Protein AF-A0A353PUQ2-F1 (afdb_monomer)

Solvent-accessible surface area (backbone atoms only — not comparable to full-atom values): 6930 Å² total; per-residue (Å²): 134,80,65,83,49,81,43,102,79,77,54,65,67,78,84,69,54,71,66,49,16,50,54,34,30,53,52,36,34,75,76,70,70,42,54,43,14,70,77,26,10,36,53,48,30,51,46,58,59,51,55,75,75,52,60,94,88,62,86,85,87,77,77,72,84,45,65,21,75,84,41,43,84,65,47,37,57,72,80,37,44,67,64,40,52,50,50,51,53,49,51,50,55,32,62,76,68,68,53,56,84,87,76,59,80,77,80,78,74,83,87,127

Structure (mmCIF, N/CA/C/O backbone):
data_AF-A0A353PUQ2-F1
#
_entry.id   AF-A0A353PUQ2-F1
#
loop_
_atom_site.group_PDB
_atom_site.id
_atom_site.type_symbol
_atom_site.label_atom_id
_atom_site.label_alt_id
_atom_site.label_comp_id
_atom_site.label_asym_id
_atom_site.label_entity_id
_atom_site.label_seq_id
_atom_site.pdbx_PDB_ins_code
_atom_site.Cartn_x
_atom_site.Cartn_y
_atom_site.Cartn_z
_atom_site.occupancy
_atom_site.B_iso_or_equiv
_atom_site.auth_seq_id
_atom_site.auth_comp_id
_atom_site.auth_asym_id
_atom_site.auth_atom_id
_atom_site.pdbx_PDB_model_num
ATOM 1 N N . MET A 1 1 ? 1.606 -9.499 19.561 1.00 37.06 1 MET A N 1
ATOM 2 C CA . MET A 1 1 ? 0.753 -8.926 20.629 1.00 37.06 1 MET A CA 1
ATOM 3 C C . MET A 1 1 ? 1.221 -7.500 20.910 1.00 37.06 1 MET A C 1
ATOM 5 O O . MET A 1 1 ? 2.236 -7.327 21.573 1.00 37.06 1 MET A O 1
ATOM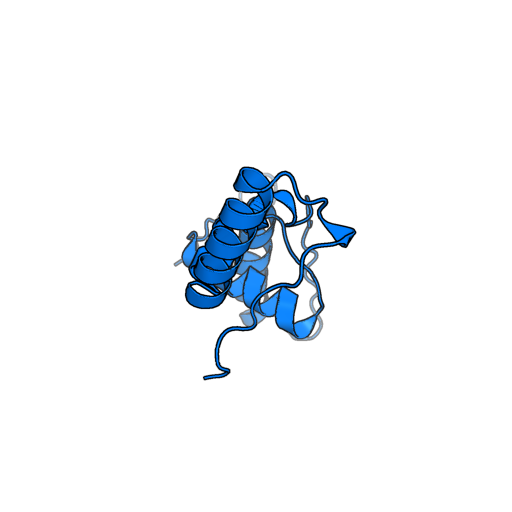 9 N N . ALA A 1 2 ? 0.548 -6.490 20.350 1.00 44.50 2 ALA A N 1
ATOM 10 C CA . ALA A 1 2 ? 0.844 -5.078 20.604 1.00 44.50 2 ALA A CA 1
ATOM 11 C C . ALA A 1 2 ? 0.434 -4.700 22.038 1.00 44.50 2 ALA A C 1
ATOM 13 O O . ALA A 1 2 ? -0.699 -4.952 22.445 1.00 44.50 2 ALA A O 1
ATOM 14 N N . GLN A 1 3 ? 1.351 -4.129 22.822 1.00 45.38 3 GLN A N 1
ATOM 15 C CA . GLN A 1 3 ? 1.107 -3.812 24.230 1.00 45.38 3 GLN A CA 1
ATOM 16 C C . GLN A 1 3 ? 0.756 -2.326 24.380 1.00 45.38 3 GLN A C 1
ATOM 18 O O . GLN A 1 3 ? 1.630 -1.464 24.364 1.00 45.38 3 GLN A O 1
ATOM 23 N N . TRP A 1 4 ? -0.533 -2.028 24.545 1.00 54.12 4 TRP A N 1
ATOM 24 C CA . TRP A 1 4 ? -1.027 -0.678 24.822 1.00 54.12 4 TRP A CA 1
ATOM 25 C C . TRP A 1 4 ? -0.682 -0.271 26.256 1.00 54.12 4 TRP A C 1
ATOM 27 O O . TRP A 1 4 ? -1.399 -0.603 27.199 1.00 54.12 4 TRP A O 1
ATOM 37 N N . ARG A 1 5 ? 0.441 0.428 26.441 1.00 52.50 5 ARG A N 1
ATOM 38 C CA . ARG A 1 5 ? 0.821 0.992 27.743 1.00 52.50 5 ARG A CA 1
ATOM 39 C C . ARG A 1 5 ? 0.356 2.441 27.834 1.00 52.50 5 ARG A C 1
ATOM 41 O O . ARG A 1 5 ? 0.800 3.285 27.063 1.00 52.50 5 ARG A O 1
ATOM 48 N N . LYS A 1 6 ? -0.550 2.713 28.777 1.00 48.22 6 LYS A N 1
ATOM 49 C CA . LYS A 1 6 ? -0.961 4.074 29.136 1.00 48.22 6 LYS A CA 1
ATOM 50 C C . LYS A 1 6 ? 0.157 4.721 29.949 1.00 48.22 6 LYS A C 1
ATOM 52 O O . LYS A 1 6 ? 0.368 4.353 31.100 1.00 48.22 6 LYS A O 1
ATOM 57 N N . ASN A 1 7 ? 0.848 5.682 29.352 1.00 52.94 7 ASN A N 1
ATOM 58 C CA . ASN A 1 7 ? 1.808 6.530 30.055 1.00 52.94 7 ASN A CA 1
ATOM 59 C C . ASN A 1 7 ? 1.064 7.726 30.685 1.00 52.94 7 ASN A C 1
ATOM 61 O O . ASN A 1 7 ? -0.052 8.050 30.268 1.00 52.94 7 ASN A O 1
ATOM 65 N N . GLU A 1 8 ? 1.693 8.436 31.626 1.00 57.25 8 GLU A N 1
ATOM 66 C CA . GLU A 1 8 ? 1.147 9.647 32.283 1.00 57.25 8 GLU A CA 1
ATOM 67 C C . GLU A 1 8 ? 0.696 10.741 31.286 1.00 57.25 8 GLU A C 1
ATOM 69 O O . GLU A 1 8 ? -0.139 11.585 31.597 1.00 57.25 8 GLU A O 1
ATOM 74 N N . THR A 1 9 ? 1.177 10.677 30.040 1.00 59.28 9 THR A N 1
ATOM 75 C CA . THR A 1 9 ? 0.870 11.596 28.934 1.00 59.28 9 THR A CA 1
ATOM 76 C C . THR A 1 9 ? -0.300 11.170 28.031 1.00 59.28 9 THR A C 1
ATOM 78 O O . THR A 1 9 ? -0.505 11.781 26.985 1.00 59.28 9 THR A O 1
ATOM 81 N N . LYS A 1 10 ? -1.079 10.131 28.385 1.00 77.12 10 LYS A N 1
ATOM 82 C CA . LYS A 1 10 ? -2.159 9.540 27.549 1.00 77.12 10 LYS A CA 1
ATOM 83 C C . LYS A 1 10 ? -1.708 9.046 26.159 1.00 77.12 10 LYS A C 1
ATOM 85 O O . LYS A 1 10 ? -2.548 8.736 25.319 1.00 77.12 10 LYS A O 1
ATOM 90 N N . ARG A 1 11 ? -0.400 8.944 25.905 1.00 81.12 11 ARG A N 1
ATOM 91 C CA . ARG A 1 11 ? 0.164 8.414 24.654 1.00 81.12 11 ARG A CA 1
ATOM 92 C C . ARG A 1 11 ? 0.481 6.932 24.811 1.00 81.12 11 ARG A C 1
ATOM 94 O O . ARG A 1 11 ? 1.030 6.529 25.833 1.00 81.12 11 ARG A O 1
ATOM 101 N N . CYS A 1 12 ? 0.147 6.157 23.786 1.00 83.50 12 CYS A N 1
ATOM 102 C CA . CYS A 1 12 ? 0.498 4.746 23.660 1.00 83.50 12 CYS A CA 1
ATOM 103 C C . CYS A 1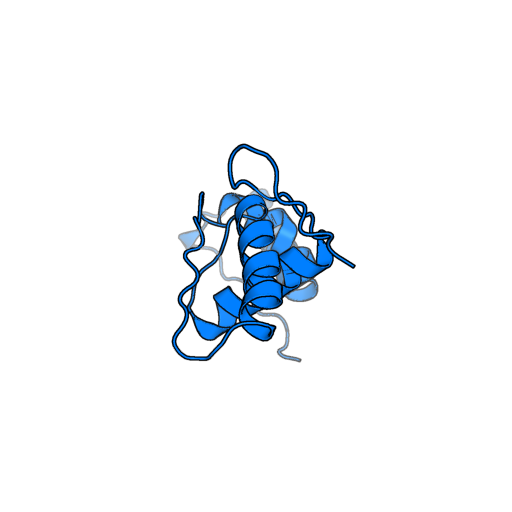 12 ? 1.320 4.576 22.379 1.00 83.50 12 CYS A C 1
ATOM 105 O O . CYS A 1 12 ? 1.037 5.234 21.379 1.00 83.50 12 CYS A O 1
ATOM 107 N N . TYR A 1 13 ? 2.317 3.697 22.412 1.00 89.19 13 TYR A N 1
ATOM 108 C CA . TYR A 1 13 ? 3.142 3.368 21.252 1.00 89.19 13 TYR A CA 1
ATOM 109 C C . TYR A 1 13 ? 2.932 1.907 20.879 1.00 89.19 13 TYR A C 1
ATOM 111 O O . TYR A 1 13 ? 2.731 1.054 21.741 1.00 89.19 13 TYR A O 1
ATOM 119 N N . THR A 1 14 ? 2.997 1.631 19.586 1.00 93.31 14 THR A N 1
ATOM 120 C CA . THR A 1 14 ? 2.966 0.284 19.026 1.00 93.31 14 THR A CA 1
ATOM 121 C C . THR A 1 14 ? 3.929 0.227 17.848 1.00 93.31 14 THR A C 1
ATOM 123 O O . THR A 1 14 ? 4.443 1.255 17.410 1.00 93.31 14 THR A O 1
ATOM 126 N N . TYR A 1 15 ? 4.170 -0.972 17.345 1.00 94.06 15 TYR A N 1
ATOM 127 C CA . TYR A 1 15 ? 4.903 -1.206 16.113 1.00 94.06 15 TYR A CA 1
ATOM 128 C C . TYR A 1 15 ? 4.067 -2.090 15.189 1.00 94.06 15 TYR A C 1
ATOM 130 O O . TYR A 1 15 ? 3.148 -2.776 15.643 1.00 94.06 15 TYR A O 1
ATOM 138 N N . THR A 1 16 ? 4.408 -2.057 13.910 1.00 96.69 16 THR A N 1
ATOM 139 C CA . THR A 1 16 ? 3.924 -2.972 12.877 1.00 96.69 16 THR A CA 1
ATOM 140 C C . THR A 1 16 ? 5.112 -3.376 12.014 1.00 96.69 16 THR A C 1
ATOM 142 O O . THR A 1 16 ? 6.082 -2.623 11.885 1.00 96.69 16 THR A O 1
ATOM 145 N N . PHE A 1 17 ? 5.072 -4.577 11.457 1.00 97.31 17 PHE A N 1
ATOM 146 C CA . PHE A 1 17 ? 6.078 -5.061 10.524 1.00 97.31 17 PHE A CA 1
ATOM 147 C C . PHE A 1 17 ? 5.820 -4.521 9.116 1.00 97.31 17 PHE A C 1
ATOM 149 O O . PHE A 1 17 ? 4.707 -4.130 8.773 1.00 97.31 17 PHE A O 1
ATOM 156 N N . VAL A 1 18 ? 6.857 -4.542 8.276 1.00 95.94 18 VAL A N 1
ATOM 157 C CA . VAL A 1 18 ? 6.771 -4.070 6.884 1.00 95.94 18 VAL A CA 1
ATOM 158 C C . VAL A 1 18 ? 5.685 -4.817 6.102 1.00 95.94 18 VAL A C 1
ATOM 160 O O . VAL A 1 18 ? 4.951 -4.186 5.354 1.00 95.94 18 VAL A O 1
ATOM 163 N N . GLY A 1 19 ? 5.525 -6.128 6.321 1.00 97.19 19 GLY A N 1
ATOM 164 C CA . GLY A 1 19 ? 4.447 -6.909 5.699 1.00 97.19 19 GLY A CA 1
ATOM 165 C C . GLY A 1 19 ? 3.054 -6.370 6.038 1.00 97.19 19 GLY A C 1
ATOM 166 O O . GLY A 1 19 ? 2.261 -6.128 5.141 1.00 97.19 19 GLY A O 1
ATOM 167 N N . GLU A 1 20 ? 2.797 -6.055 7.310 1.00 98.12 20 GLU A N 1
ATOM 168 C CA . GLU A 1 20 ? 1.509 -5.490 7.742 1.00 98.12 20 GLU A CA 1
ATOM 169 C C . GLU A 1 20 ? 1.261 -4.099 7.135 1.00 98.12 20 GLU A C 1
ATOM 171 O O . GLU A 1 20 ? 0.129 -3.755 6.796 1.00 9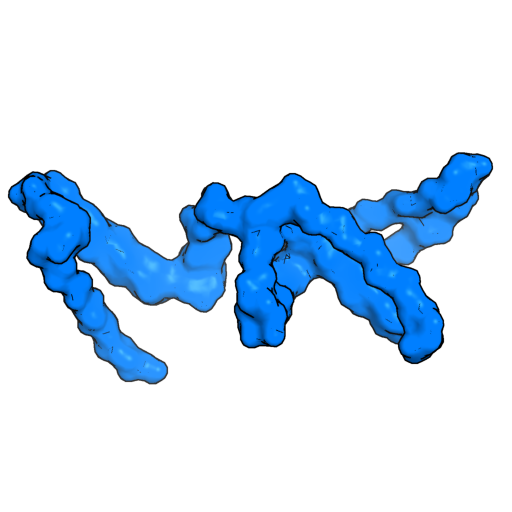8.12 20 GLU A O 1
ATOM 176 N N . ALA A 1 21 ? 2.316 -3.291 6.984 1.00 97.81 21 ALA A N 1
ATOM 177 C CA . ALA A 1 21 ? 2.231 -1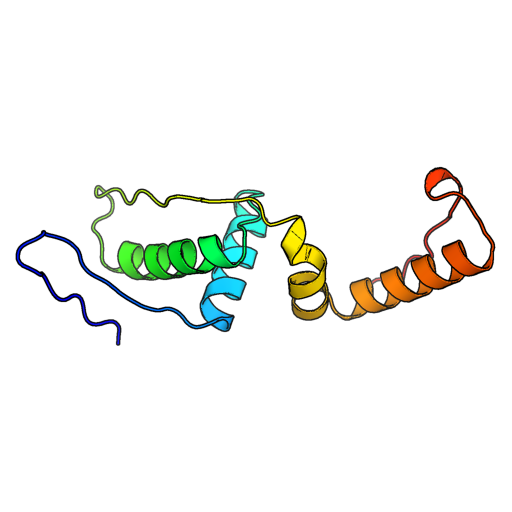.993 6.318 1.00 97.81 21 ALA A CA 1
ATOM 178 C C . ALA A 1 21 ? 1.922 -2.141 4.818 1.00 97.81 21 ALA A C 1
ATOM 180 O O . ALA A 1 21 ? 1.100 -1.396 4.288 1.00 97.81 21 ALA A O 1
ATOM 181 N N . LEU A 1 22 ? 2.534 -3.116 4.142 1.00 97.81 22 LEU A N 1
ATOM 182 C 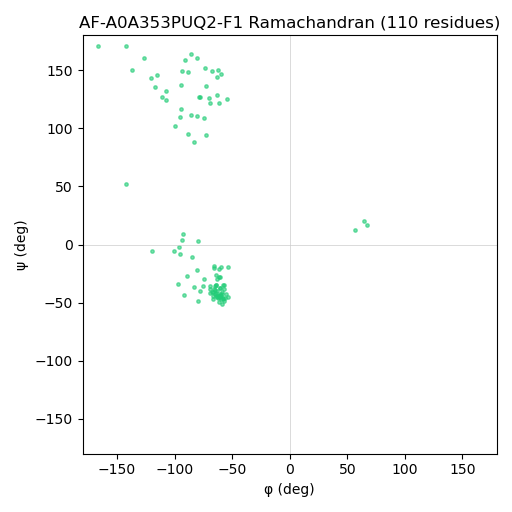CA . LEU A 1 22 ? 2.265 -3.421 2.736 1.00 97.81 22 LEU A CA 1
ATOM 183 C C . LEU A 1 22 ? 0.830 -3.923 2.530 1.00 97.81 22 LEU A C 1
ATOM 185 O O . LEU A 1 22 ? 0.152 -3.441 1.624 1.00 97.81 22 LEU A O 1
ATOM 189 N N . ASP A 1 23 ? 0.338 -4.799 3.405 1.00 97.94 23 ASP A N 1
ATOM 190 C CA . ASP A 1 23 ? -1.047 -5.280 3.362 1.00 97.94 23 ASP A CA 1
ATOM 191 C C . ASP A 1 23 ? -2.043 -4.122 3.524 1.00 97.94 23 ASP A C 1
ATOM 193 O O . ASP A 1 23 ? -3.023 -4.013 2.785 1.00 97.94 23 ASP A O 1
ATOM 197 N N . ALA A 1 24 ? -1.777 -3.210 4.467 1.00 97.88 24 ALA A N 1
ATOM 198 C CA . ALA A 1 24 ? -2.606 -2.025 4.665 1.00 97.88 24 ALA A CA 1
ATOM 199 C C . ALA A 1 24 ? -2.566 -1.090 3.448 1.00 97.88 24 ALA A C 1
ATOM 201 O O . ALA A 1 24 ? -3.613 -0.617 3.007 1.00 97.88 24 ALA A O 1
ATOM 202 N N . LEU A 1 25 ? -1.381 -0.848 2.880 1.00 97.62 25 LEU A N 1
ATOM 203 C CA . LEU A 1 25 ? -1.225 -0.054 1.664 1.00 97.62 25 LEU A CA 1
ATOM 204 C C . LEU A 1 25 ? -2.045 -0.641 0.508 1.00 97.62 25 LEU A C 1
ATOM 206 O O . LEU A 1 25 ? -2.794 0.093 -0.133 1.00 97.62 25 LEU A O 1
ATOM 210 N N . GLN A 1 26 ? -1.947 -1.952 0.270 1.00 97.31 26 GLN A N 1
ATOM 211 C CA . GLN A 1 26 ? -2.712 -2.629 -0.776 1.00 97.31 26 GLN A CA 1
ATOM 212 C C . GLN A 1 26 ? -4.220 -2.495 -0.544 1.00 97.31 26 GLN A C 1
ATOM 214 O O . GLN A 1 26 ? -4.954 -2.160 -1.474 1.00 97.31 26 GLN A O 1
ATOM 219 N N . LEU A 1 27 ? -4.675 -2.699 0.696 1.00 97.94 27 LEU A N 1
ATOM 220 C CA . LEU A 1 27 ? -6.083 -2.585 1.061 1.00 97.94 27 LEU A CA 1
ATOM 221 C C . LEU A 1 27 ? -6.632 -1.181 0.766 1.00 97.94 27 LEU A C 1
ATOM 223 O O . LEU A 1 27 ? -7.646 -1.053 0.082 1.00 97.94 27 LEU A O 1
ATOM 227 N N . PHE A 1 28 ? -5.966 -0.124 1.231 1.00 97.62 28 PHE A N 1
ATOM 228 C CA . PHE A 1 28 ? -6.429 1.247 0.995 1.00 97.62 28 PHE A CA 1
ATOM 229 C C . PHE A 1 28 ? -6.311 1.672 -0.473 1.00 97.62 28 PHE A C 1
ATOM 231 O O . PHE A 1 28 ? -7.198 2.359 -0.978 1.00 97.62 28 PHE A O 1
ATOM 238 N N . ALA A 1 29 ? -5.280 1.226 -1.189 1.00 96.38 29 ALA A N 1
ATOM 239 C CA . ALA A 1 29 ? -5.140 1.516 -2.612 1.00 96.38 29 ALA A CA 1
ATOM 240 C C . ALA A 1 29 ? -6.278 0.896 -3.438 1.00 96.38 29 ALA A C 1
ATOM 242 O O . ALA A 1 29 ? -6.817 1.550 -4.326 1.00 96.38 29 ALA A O 1
ATOM 243 N N . GLN A 1 30 ? -6.666 -0.345 -3.131 1.00 96.88 30 GLN A N 1
ATOM 244 C CA . GLN A 1 30 ? -7.709 -1.062 -3.871 1.00 96.88 30 GLN A CA 1
ATOM 245 C C . GLN A 1 30 ? -9.125 -0.576 -3.551 1.00 96.88 30 GLN A C 1
ATOM 247 O O . GLN A 1 30 ? -9.970 -0.571 -4.441 1.00 96.88 30 GLN A O 1
ATOM 252 N N . ASN A 1 31 ? -9.389 -0.194 -2.300 1.00 97.94 31 ASN A N 1
ATOM 253 C CA . ASN A 1 31 ? -10.743 0.147 -1.856 1.00 97.94 31 ASN A CA 1
ATOM 254 C C . ASN A 1 31 ? -11.024 1.655 -1.884 1.00 97.94 31 ASN A C 1
ATOM 256 O O . ASN A 1 31 ? -12.142 2.054 -2.185 1.00 97.94 31 ASN A O 1
ATOM 260 N N . GLU A 1 32 ? -10.015 2.488 -1.612 1.00 96.88 32 GLU A N 1
ATOM 261 C CA . GLU A 1 32 ? -10.180 3.941 -1.444 1.00 96.88 32 GLU A CA 1
ATOM 262 C C . GLU A 1 32 ? -9.367 4.759 -2.462 1.00 96.88 32 GLU A C 1
ATOM 264 O O . GLU A 1 32 ? -9.447 5.985 -2.485 1.00 96.88 32 GLU A O 1
ATOM 269 N N . GLY A 1 33 ? -8.530 4.113 -3.285 1.00 96.19 33 GLY A N 1
ATOM 270 C CA . GLY A 1 33 ? -7.614 4.811 -4.195 1.00 96.19 33 GLY A CA 1
ATOM 271 C C . GLY A 1 33 ? -6.503 5.586 -3.474 1.00 96.19 33 GLY A C 1
ATOM 272 O O . GLY A 1 33 ? -5.862 6.451 -4.072 1.00 96.19 33 GLY A O 1
ATOM 273 N N . LEU A 1 34 ? -6.265 5.296 -2.189 1.00 96.19 34 LEU A N 1
ATOM 274 C CA . LEU A 1 34 ? -5.268 5.981 -1.370 1.00 96.19 34 LEU A CA 1
ATOM 275 C C . LEU A 1 34 ? -3.946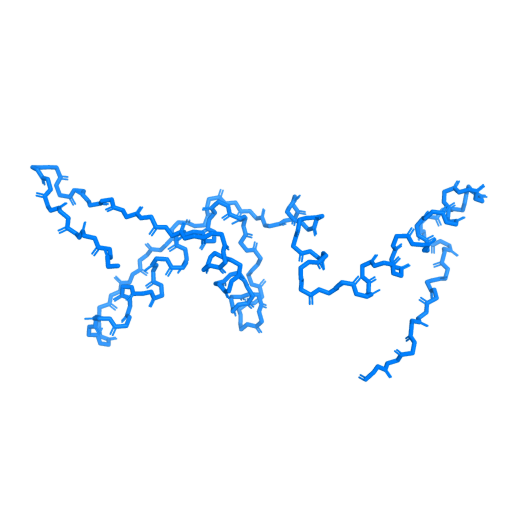 5.212 -1.358 1.00 96.19 34 LEU A C 1
ATOM 277 O O . LEU A 1 34 ? -3.817 4.166 -0.722 1.00 96.19 34 LEU A O 1
ATOM 281 N N . LEU A 1 35 ? -2.932 5.777 -2.012 1.00 96.06 35 LEU A N 1
ATOM 282 C CA . LEU A 1 35 ? -1.551 5.302 -1.935 1.00 96.06 35 LEU A CA 1
ATOM 283 C C . LEU A 1 35 ? -0.836 5.983 -0.766 1.00 96.06 35 LEU A C 1
ATOM 285 O O . LEU A 1 35 ? -0.319 7.097 -0.887 1.00 96.06 35 LEU A O 1
ATOM 289 N N . PHE A 1 36 ? -0.820 5.310 0.382 1.00 97.31 36 PHE A N 1
ATOM 290 C CA . PHE A 1 36 ? -0.084 5.767 1.559 1.00 97.31 36 PHE A CA 1
ATOM 291 C C . PHE A 1 36 ? 1.426 5.804 1.275 1.00 97.31 36 PHE A C 1
ATOM 293 O O . PHE A 1 36 ? 1.955 4.931 0.595 1.00 97.31 36 PHE A O 1
ATOM 300 N N . ALA A 1 37 ? 2.149 6.781 1.831 1.00 97.81 37 ALA A N 1
ATOM 301 C CA . ALA A 1 37 ? 3.592 6.605 2.013 1.00 97.81 37 ALA A CA 1
ATOM 302 C C . ALA A 1 37 ? 3.845 5.381 2.908 1.00 97.81 37 ALA A C 1
ATOM 304 O O . ALA A 1 37 ? 3.053 5.130 3.823 1.00 97.81 37 ALA A O 1
ATOM 305 N N . LEU A 1 38 ? 4.934 4.638 2.697 1.00 97.25 38 LEU A N 1
ATOM 306 C CA . LEU A 1 38 ? 5.214 3.429 3.489 1.00 97.25 38 LEU A CA 1
ATOM 307 C C . LEU A 1 38 ? 5.300 3.730 4.992 1.00 97.25 38 LEU A C 1
ATOM 309 O O . LEU A 1 38 ? 4.813 2.954 5.813 1.00 97.25 38 LEU A O 1
ATOM 313 N N . GLU A 1 39 ? 5.815 4.902 5.364 1.00 97.25 39 GLU A N 1
ATOM 314 C CA . GLU A 1 39 ? 5.837 5.372 6.749 1.00 97.25 39 GLU A CA 1
ATOM 315 C C . GLU A 1 39 ? 4.420 5.574 7.316 1.00 97.25 39 GLU A C 1
ATOM 317 O O . GLU A 1 39 ? 4.147 5.227 8.465 1.00 97.25 39 GLU A O 1
ATOM 322 N N . SER A 1 40 ? 3.492 6.102 6.511 1.00 97.75 40 SER A N 1
ATOM 323 C CA . SER A 1 40 ? 2.086 6.276 6.899 1.00 97.75 40 SER A CA 1
ATOM 324 C C . SER A 1 40 ? 1.313 4.952 6.899 1.00 97.75 40 SER A C 1
ATOM 326 O O . SER A 1 40 ? 0.393 4.776 7.699 1.00 97.75 40 SER A O 1
ATOM 328 N N . ALA A 1 41 ? 1.695 4.001 6.045 1.00 98.00 41 ALA A N 1
ATOM 329 C CA . ALA A 1 41 ? 1.072 2.686 5.960 1.00 98.00 41 ALA A CA 1
ATOM 330 C C . ALA A 1 41 ? 1.240 1.881 7.263 1.00 98.00 41 ALA A C 1
ATOM 332 O O . ALA A 1 41 ? 0.336 1.143 7.651 1.00 98.00 41 ALA A O 1
ATOM 333 N N . HIS A 1 42 ? 2.321 2.107 8.021 1.00 98.25 42 HIS A N 1
ATOM 334 C CA . HIS A 1 42 ? 2.464 1.564 9.378 1.00 98.25 42 HIS A CA 1
ATOM 335 C C . HIS A 1 42 ? 1.339 2.016 10.322 1.00 98.25 42 HIS A C 1
ATOM 337 O O . HIS A 1 42 ? 0.810 1.203 11.087 1.00 98.25 42 HIS A O 1
ATOM 343 N N . ALA A 1 43 ? 0.952 3.296 10.267 1.00 97.88 43 ALA A N 1
ATOM 344 C CA . ALA A 1 43 ? -0.148 3.826 11.069 1.00 97.88 43 ALA A CA 1
ATOM 345 C C . ALA A 1 43 ? -1.502 3.276 10.597 1.00 97.88 43 ALA A C 1
ATOM 347 O O . ALA A 1 43 ? -2.342 2.937 11.430 1.00 97.88 43 ALA A O 1
ATOM 348 N N . ALA A 1 44 ? -1.688 3.124 9.283 1.00 97.75 44 ALA A N 1
ATOM 349 C CA . ALA A 1 44 ? -2.877 2.505 8.702 1.00 97.75 44 ALA A CA 1
ATOM 350 C C . ALA A 1 44 ? -3.033 1.035 9.144 1.00 97.75 44 ALA A C 1
ATOM 352 O O . ALA A 1 44 ? -4.104 0.635 9.598 1.00 97.75 44 ALA A O 1
ATOM 353 N N . ALA A 1 45 ? -1.950 0.254 9.122 1.00 98.31 45 ALA A N 1
ATOM 354 C CA . ALA A 1 45 ? -1.931 -1.131 9.596 1.00 98.31 45 ALA A CA 1
ATOM 355 C C . ALA A 1 45 ? -2.291 -1.245 11.087 1.00 98.31 45 ALA A C 1
ATOM 357 O O . ALA A 1 45 ? -3.117 -2.074 11.490 1.00 98.31 45 ALA A O 1
ATOM 358 N N . ALA A 1 46 ? -1.722 -0.363 11.917 1.00 97.50 46 ALA A N 1
ATOM 359 C CA . ALA A 1 46 ? -2.070 -0.293 13.330 1.00 97.50 46 ALA A CA 1
ATOM 360 C C . ALA A 1 46 ? -3.552 0.074 13.519 1.00 97.50 46 ALA A C 1
ATOM 362 O O . ALA A 1 46 ? -4.247 -0.573 14.301 1.00 97.50 46 ALA A O 1
ATOM 363 N N . ALA A 1 47 ? -4.059 1.055 12.768 1.00 96.69 47 ALA A N 1
ATOM 364 C CA . ALA A 1 47 ? -5.453 1.485 12.826 1.00 96.69 47 ALA A CA 1
ATOM 365 C C . ALA A 1 47 ? -6.434 0.364 12.467 1.00 96.69 47 ALA A C 1
ATOM 367 O O . ALA A 1 47 ? -7.406 0.175 13.193 1.00 96.69 47 ALA A O 1
ATOM 368 N N . LEU A 1 48 ? -6.152 -0.435 11.431 1.00 96.88 48 LEU A N 1
ATOM 369 C CA . LEU A 1 48 ? -6.968 -1.602 11.071 1.00 96.88 48 LEU A CA 1
ATOM 370 C C . LEU A 1 48 ? -7.025 -2.637 12.203 1.00 96.88 48 LEU A C 1
ATOM 372 O O . LEU A 1 48 ? -8.067 -3.243 12.445 1.00 96.88 48 LEU A O 1
ATOM 376 N N . THR A 1 49 ? -5.921 -2.830 12.928 1.00 95.88 49 THR A N 1
ATOM 377 C CA . THR A 1 49 ? -5.882 -3.734 14.089 1.00 95.88 49 THR A CA 1
ATOM 378 C C . THR A 1 49 ? -6.694 -3.184 15.262 1.00 95.88 49 THR A C 1
ATOM 380 O O . THR A 1 49 ? -7.435 -3.930 15.899 1.00 95.88 49 THR A O 1
ATOM 383 N N . ILE A 1 50 ? -6.594 -1.881 15.531 1.00 94.62 50 ILE A N 1
ATOM 384 C CA . ILE A 1 50 ? -7.329 -1.211 16.613 1.00 94.62 50 ILE A CA 1
ATOM 385 C C . ILE A 1 50 ? -8.830 -1.209 16.314 1.00 94.62 50 ILE A C 1
ATOM 387 O O . ILE A 1 50 ? -9.618 -1.594 17.177 1.00 94.62 50 ILE A O 1
ATOM 391 N N . ALA A 1 51 ? -9.219 -0.855 15.087 1.00 95.44 51 ALA A N 1
ATOM 392 C CA . ALA A 1 51 ? -10.610 -0.772 14.648 1.00 95.44 51 ALA A CA 1
ATOM 393 C C . ALA A 1 51 ? -11.361 -2.100 14.837 1.00 95.44 51 ALA A C 1
ATOM 395 O O . ALA A 1 51 ? -12.518 -2.092 15.242 1.00 95.44 51 ALA A O 1
ATOM 396 N N . LYS A 1 52 ? -10.688 -3.249 14.656 1.00 95.38 52 LYS A N 1
ATOM 397 C CA . LYS A 1 52 ? -11.262 -4.585 14.925 1.00 95.38 52 LYS A CA 1
ATOM 398 C C . LYS A 1 52 ? -11.673 -4.806 16.387 1.00 95.38 52 LYS A C 1
ATOM 400 O O . LYS A 1 52 ? -12.466 -5.701 16.658 1.00 95.38 52 LYS A O 1
ATOM 405 N N . THR A 1 53 ? -11.127 -4.033 17.325 1.00 95.31 53 THR A N 1
ATOM 406 C CA . THR A 1 53 ? -11.443 -4.120 18.764 1.00 95.31 53 THR A CA 1
ATOM 407 C C . THR A 1 53 ? -12.421 -3.046 19.243 1.00 95.31 53 THR A C 1
ATOM 409 O O . THR A 1 53 ? -12.830 -3.068 20.404 1.00 95.31 53 THR A O 1
ATOM 412 N N . MET A 1 54 ? -12.785 -2.104 18.371 1.00 95.31 54 MET A N 1
ATOM 413 C CA . MET A 1 54 ? -13.635 -0.962 18.700 1.00 95.31 54 MET A CA 1
ATOM 414 C C . MET A 1 54 ? -15.110 -1.265 18.458 1.00 95.31 54 MET A C 1
ATOM 416 O O . MET A 1 54 ? -15.479 -2.151 17.685 1.00 95.31 54 MET A O 1
ATOM 420 N N . LYS A 1 55 ? -15.978 -0.497 19.117 1.00 97.06 55 LYS A N 1
ATOM 421 C CA . LYS A 1 55 ? -17.411 -0.498 18.815 1.00 97.06 55 LYS A CA 1
ATOM 422 C C . LYS A 1 55 ? -17.655 0.244 17.502 1.00 97.06 55 LYS A C 1
ATOM 424 O O . LYS A 1 55 ? -16.951 1.193 17.175 1.00 97.06 55 LYS A O 1
ATOM 429 N N . ALA A 1 56 ? -18.720 -0.127 16.796 1.00 93.94 56 ALA A N 1
ATOM 430 C CA . ALA A 1 56 ? -19.058 0.448 15.490 1.00 93.94 56 ALA A CA 1
ATOM 431 C C . ALA A 1 56 ? -19.299 1.973 15.495 1.00 93.94 56 ALA A C 1
ATOM 433 O O . ALA A 1 56 ? -19.259 2.598 14.442 1.00 93.94 56 ALA A O 1
ATOM 434 N N . ASN A 1 57 ? -19.577 2.573 16.656 1.00 96.25 57 ASN A N 1
ATOM 435 C CA . ASN A 1 57 ? -19.816 4.010 16.804 1.00 96.25 57 ASN A CA 1
ATOM 436 C C . ASN A 1 57 ? -18.573 4.805 17.240 1.00 96.25 57 ASN A C 1
ATOM 438 O O . ASN A 1 57 ? -18.664 6.020 17.418 1.00 96.25 57 ASN A O 1
ATOM 442 N N . GLU A 1 58 ? -17.444 4.142 17.475 1.00 96.06 58 GLU A N 1
ATOM 443 C CA . GLU A 1 58 ? -16.188 4.807 17.803 1.00 96.06 58 GLU A CA 1
ATOM 444 C C . GLU A 1 58 ? -15.421 5.155 16.519 1.00 96.06 58 GLU A C 1
ATOM 446 O O . GLU A 1 58 ? -15.500 4.449 15.517 1.00 96.06 58 GLU A O 1
ATOM 451 N N . VAL A 1 59 ? -14.663 6.253 16.548 1.00 95.38 59 VAL A N 1
ATOM 452 C CA . VAL A 1 59 ? -13.957 6.784 15.372 1.00 95.38 59 VAL A CA 1
ATOM 453 C C . VAL A 1 59 ? -12.450 6.751 15.608 1.00 95.38 59 VAL A C 1
ATOM 455 O O . VAL A 1 59 ? -11.972 7.167 16.664 1.00 95.38 59 VAL A O 1
ATOM 458 N N . VAL A 1 60 ? -11.698 6.298 14.602 1.00 94.38 60 VAL A N 1
ATOM 459 C CA . VAL A 1 60 ? -10.232 6.393 14.551 1.00 94.38 60 VAL A CA 1
ATOM 460 C C . VAL A 1 60 ? -9.844 7.445 13.526 1.00 94.38 60 VAL A C 1
ATOM 462 O O . VAL A 1 60 ? -10.325 7.421 12.398 1.00 94.38 60 VAL A O 1
ATOM 465 N N . VAL A 1 61 ? -8.936 8.340 13.905 1.00 96.12 61 VAL A N 1
ATOM 466 C CA . VAL A 1 61 ? -8.309 9.285 12.977 1.00 96.12 61 VAL A CA 1
ATOM 467 C C . VAL A 1 61 ? -6.872 8.845 12.745 1.00 96.12 61 VAL A C 1
ATOM 469 O O . VAL A 1 61 ? -6.103 8.694 13.695 1.00 96.12 61 VAL A O 1
ATOM 472 N N . VAL A 1 62 ? -6.512 8.649 11.479 1.00 96.56 62 VAL A N 1
ATOM 473 C CA . VAL A 1 62 ? -5.162 8.265 11.060 1.00 96.56 62 VAL A CA 1
ATOM 474 C C . VAL A 1 62 ? -4.533 9.434 10.321 1.00 96.56 62 VAL A C 1
ATOM 476 O O . VAL A 1 62 ? -5.114 9.960 9.375 1.00 96.56 62 VAL A O 1
ATOM 479 N N . ASN A 1 63 ? -3.338 9.841 10.741 1.00 97.06 63 ASN A N 1
ATOM 480 C CA . ASN A 1 63 ? -2.579 10.849 10.015 1.00 97.06 63 ASN A CA 1
ATOM 481 C C . ASN A 1 63 ? -1.851 10.206 8.824 1.00 97.06 63 ASN A C 1
ATOM 483 O O . ASN A 1 63 ? -0.891 9.460 9.020 1.00 97.06 63 ASN A O 1
ATOM 487 N N . MET A 1 64 ? -2.279 10.523 7.601 1.00 96.75 64 MET A N 1
ATOM 488 C CA . MET A 1 64 ? -1.542 10.198 6.379 1.00 96.75 64 MET A CA 1
ATOM 489 C C . MET A 1 64 ? -0.482 11.277 6.146 1.00 96.75 64 MET A C 1
ATOM 491 O O . MET A 1 64 ? -0.726 12.288 5.493 1.00 96.75 64 MET A O 1
ATOM 495 N N . SER A 1 65 ? 0.701 11.081 6.728 1.00 96.75 65 SER A N 1
ATOM 496 C CA . SER A 1 65 ? 1.778 12.077 6.705 1.00 96.75 65 SER A CA 1
ATOM 497 C C . SER A 1 65 ? 2.354 12.345 5.311 1.00 96.75 65 SER A C 1
ATOM 499 O O . SER A 1 65 ? 3.020 13.360 5.122 1.00 96.75 65 SER A O 1
ATOM 501 N N . GLY A 1 66 ? 2.134 11.452 4.343 1.00 95.94 66 GLY A N 1
ATOM 502 C CA . GLY A 1 66 ? 2.607 11.624 2.975 1.00 95.94 66 GLY A CA 1
ATOM 503 C C . GLY A 1 66 ? 1.970 10.656 1.981 1.00 95.94 66 GLY A C 1
ATOM 504 O O . GLY A 1 66 ? 1.279 9.707 2.353 1.00 95.94 66 GLY A O 1
ATOM 505 N N . ARG A 1 67 ? 2.239 10.922 0.701 1.00 95.94 67 ARG A N 1
ATOM 506 C CA . ARG A 1 67 ? 1.790 10.136 -0.455 1.00 95.94 67 ARG A CA 1
ATOM 507 C C . ARG A 1 67 ? 2.824 9.090 -0.878 1.00 95.94 67 ARG A C 1
ATOM 509 O O . ARG A 1 67 ? 4.025 9.323 -0.738 1.00 95.94 67 ARG A O 1
ATOM 516 N N . GLY A 1 68 ? 2.344 7.975 -1.419 1.00 95.44 68 GLY A N 1
ATOM 517 C CA . GLY A 1 68 ? 3.144 6.806 -1.789 1.00 95.44 68 GLY A CA 1
ATOM 518 C C . GLY A 1 68 ? 3.911 6.897 -3.108 1.00 95.44 68 GLY A C 1
ATOM 519 O O . GLY A 1 68 ? 4.572 5.928 -3.464 1.00 95.44 68 GLY A O 1
ATOM 520 N N . ASP A 1 69 ? 3.877 8.019 -3.837 1.00 95.44 69 ASP A N 1
ATOM 521 C CA . ASP A 1 69 ? 4.538 8.133 -5.150 1.00 95.44 69 ASP A CA 1
ATOM 522 C C . ASP A 1 69 ? 6.033 7.798 -5.092 1.00 95.44 69 ASP A C 1
ATOM 524 O O . ASP A 1 69 ? 6.549 7.078 -5.946 1.00 95.44 69 ASP A O 1
ATOM 528 N N . LYS A 1 70 ? 6.732 8.277 -4.050 1.00 94.50 70 LYS A N 1
ATOM 529 C CA . LYS A 1 70 ? 8.167 7.999 -3.861 1.00 94.50 70 LYS A CA 1
ATOM 530 C C . LYS A 1 70 ? 8.451 6.513 -3.630 1.00 94.50 70 LYS A C 1
ATOM 532 O O . LYS A 1 70 ? 9.545 6.042 -3.921 1.00 94.50 70 LYS A O 1
ATOM 537 N N . ASP A 1 71 ? 7.469 5.788 -3.102 1.00 96.19 71 ASP A N 1
ATOM 538 C CA . ASP A 1 71 ? 7.599 4.401 -2.671 1.00 96.19 71 ASP A CA 1
ATOM 539 C C . ASP A 1 71 ? 7.192 3.414 -3.776 1.00 96.19 71 ASP A C 1
ATOM 541 O O . ASP A 1 71 ? 7.205 2.198 -3.564 1.00 96.19 71 ASP A O 1
ATOM 545 N N . LEU A 1 72 ? 6.859 3.900 -4.979 1.00 94.44 72 LEU A N 1
ATOM 546 C CA . LEU A 1 72 ? 6.475 3.051 -6.107 1.00 94.44 72 LEU A CA 1
ATOM 547 C C . LEU A 1 72 ? 7.582 2.053 -6.474 1.00 94.44 72 LEU A C 1
ATOM 549 O O . LEU A 1 72 ? 7.305 0.879 -6.689 1.00 94.44 72 LEU A O 1
ATOM 553 N N . PHE A 1 73 ? 8.845 2.484 -6.449 1.00 94.62 73 PHE A N 1
ATOM 554 C CA . PHE A 1 73 ? 10.003 1.626 -6.739 1.00 94.62 73 PHE A CA 1
ATOM 555 C C . PHE A 1 73 ? 10.219 0.515 -5.700 1.00 94.62 73 PHE A C 1
ATOM 557 O O . PHE A 1 73 ? 10.887 -0.474 -5.989 1.00 94.62 73 PHE A O 1
ATOM 564 N N . ILE A 1 74 ? 9.656 0.671 -4.499 1.00 95.00 74 ILE A N 1
ATOM 565 C CA . ILE A 1 74 ? 9.723 -0.324 -3.422 1.00 95.00 74 ILE A CA 1
ATOM 566 C C . ILE A 1 74 ? 8.515 -1.262 -3.501 1.00 95.00 74 ILE A C 1
ATOM 568 O O . ILE A 1 74 ? 8.653 -2.474 -3.366 1.00 95.00 74 ILE A O 1
ATOM 572 N N . SER A 1 75 ? 7.327 -0.703 -3.730 1.00 95.25 75 SER A N 1
ATOM 573 C CA . SER A 1 75 ? 6.054 -1.428 -3.688 1.00 95.25 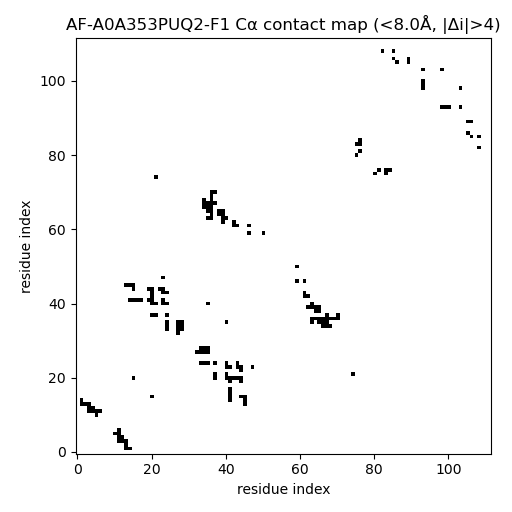75 SER A CA 1
ATOM 574 C C . SER A 1 75 ? 5.720 -2.173 -4.984 1.00 95.25 75 SER A C 1
ATOM 576 O O . SER A 1 75 ? 5.200 -3.287 -4.929 1.00 95.25 75 SER A O 1
ATOM 578 N N . ALA A 1 76 ? 6.043 -1.620 -6.156 1.00 95.62 76 ALA A N 1
ATOM 579 C CA . ALA A 1 76 ? 5.735 -2.248 -7.441 1.00 95.62 76 ALA A CA 1
ATOM 580 C C . ALA A 1 76 ? 6.383 -3.638 -7.621 1.00 95.62 76 ALA A C 1
ATOM 582 O O . ALA A 1 76 ? 5.657 -4.556 -8.007 1.00 95.62 76 ALA A O 1
ATOM 583 N N . PRO A 1 77 ? 7.670 -3.871 -7.275 1.00 95.69 77 PRO A N 1
ATOM 584 C CA . PRO A 1 77 ? 8.250 -5.215 -7.311 1.00 95.69 77 PRO A CA 1
ATOM 585 C C . PRO A 1 77 ? 7.549 -6.216 -6.385 1.00 95.69 77 PRO A C 1
ATOM 587 O O . PRO A 1 77 ? 7.585 -7.413 -6.652 1.00 95.69 77 PRO A O 1
ATOM 590 N N . VAL A 1 78 ? 6.945 -5.741 -5.291 1.00 95.75 78 VAL A N 1
ATOM 591 C CA . VAL A 1 78 ? 6.264 -6.589 -4.305 1.00 95.75 78 VAL A CA 1
ATOM 592 C C . VAL A 1 78 ? 4.874 -6.988 -4.795 1.00 95.75 78 VAL A C 1
ATOM 594 O O . VAL A 1 78 ? 4.526 -8.164 -4.755 1.00 95.75 78 VAL A O 1
ATOM 597 N N . PHE A 1 79 ? 4.079 -6.028 -5.273 1.00 95.06 79 PHE A N 1
ATOM 598 C CA . PHE A 1 79 ? 2.683 -6.282 -5.654 1.00 95.06 79 PHE A CA 1
ATOM 599 C C . PHE A 1 79 ? 2.499 -6.706 -7.111 1.00 95.06 79 PHE A C 1
ATOM 601 O O . PHE A 1 79 ? 1.501 -7.340 -7.447 1.00 95.06 79 PHE A O 1
ATOM 608 N N . ARG A 1 80 ? 3.411 -6.296 -7.995 1.00 94.50 80 ARG A N 1
ATOM 609 C CA . ARG A 1 80 ? 3.297 -6.421 -9.455 1.00 94.50 80 ARG A CA 1
ATOM 610 C C . ARG A 1 80 ? 4.648 -6.760 -10.077 1.00 94.50 80 ARG A C 1
ATOM 612 O O . ARG A 1 80 ? 5.117 -6.076 -10.982 1.00 94.50 80 ARG A O 1
ATOM 619 N N . ALA A 1 81 ? 5.292 -7.805 -9.558 1.00 94.44 81 ALA A N 1
ATOM 620 C CA . ALA A 1 81 ? 6.663 -8.171 -9.909 1.00 94.44 81 ALA A CA 1
ATOM 621 C C . ALA A 1 81 ? 6.884 -8.327 -11.422 1.00 94.44 81 ALA A C 1
ATOM 623 O O . ALA A 1 81 ? 7.871 -7.824 -11.955 1.00 94.44 81 ALA A O 1
ATOM 624 N N . ASP A 1 82 ? 5.974 -9.003 -12.123 1.00 94.56 82 ASP A N 1
ATOM 625 C CA . ASP A 1 82 ? 6.156 -9.299 -13.545 1.00 94.56 82 ASP A CA 1
ATOM 626 C C . ASP A 1 82 ? 5.862 -8.085 -14.427 1.00 94.56 82 ASP A C 1
ATOM 628 O O . ASP A 1 82 ? 6.645 -7.777 -15.326 1.00 94.56 82 ASP A O 1
ATOM 632 N N . GLN A 1 83 ? 4.823 -7.311 -14.101 1.00 94.06 83 GLN A N 1
ATOM 633 C CA . GLN A 1 83 ? 4.565 -6.036 -14.773 1.00 94.06 83 GLN A CA 1
ATOM 634 C C . GLN A 1 83 ? 5.696 -5.033 -14.510 1.00 94.06 83 GLN A C 1
ATOM 636 O O . GLN A 1 83 ? 6.049 -4.257 -15.394 1.00 94.06 83 GLN A O 1
ATOM 641 N N . TRP A 1 84 ? 6.298 -5.063 -13.319 1.00 95.12 84 TRP A N 1
ATOM 642 C CA . TRP A 1 84 ? 7.438 -4.222 -12.974 1.00 95.12 84 TRP A CA 1
ATOM 643 C C . TRP A 1 84 ? 8.685 -4.582 -13.785 1.00 95.12 84 TRP A C 1
ATOM 645 O O . TRP A 1 84 ? 9.332 -3.693 -14.332 1.00 95.12 84 TRP A O 1
ATOM 655 N N . LYS A 1 85 ? 9.003 -5.876 -13.938 1.00 94.69 85 LYS A N 1
ATOM 656 C CA . LYS A 1 85 ? 10.105 -6.325 -14.812 1.00 94.69 85 LYS A CA 1
ATOM 657 C C . LYS A 1 85 ? 9.899 -5.860 -16.251 1.00 94.69 85 LYS A C 1
ATOM 659 O O . LYS A 1 85 ? 10.828 -5.324 -16.849 1.00 94.69 85 LYS A O 1
ATOM 664 N N . LEU A 1 86 ? 8.689 -6.036 -16.779 1.00 93.38 86 LEU A N 1
ATOM 665 C CA . LEU A 1 86 ? 8.345 -5.604 -18.129 1.00 93.38 86 LEU A CA 1
ATOM 666 C C . LEU A 1 86 ? 8.479 -4.085 -18.287 1.00 93.38 86 LEU A C 1
ATOM 668 O O . LEU A 1 86 ? 9.067 -3.613 -19.257 1.00 93.38 86 LEU A O 1
ATOM 672 N N . PHE A 1 87 ? 7.986 -3.316 -17.313 1.00 92.94 87 PHE A N 1
ATOM 673 C CA . PHE A 1 87 ? 8.158 -1.866 -17.281 1.00 92.94 87 PHE A CA 1
ATOM 674 C C . PHE A 1 87 ? 9.640 -1.473 -17.340 1.00 92.94 87 PHE A C 1
ATOM 676 O O . PHE A 1 87 ? 10.009 -0.630 -18.152 1.00 92.94 87 PHE A O 1
ATOM 683 N N . LEU A 1 88 ? 10.501 -2.116 -16.546 1.00 94.12 88 LEU A N 1
ATOM 684 C CA . LEU A 1 88 ? 11.938 -1.832 -16.546 1.00 94.12 88 LEU A CA 1
ATOM 685 C C . LEU A 1 88 ? 12.617 -2.185 -17.876 1.00 94.12 88 LEU A C 1
ATOM 687 O O . LEU A 1 88 ? 13.484 -1.442 -18.327 1.00 94.12 88 LEU A O 1
ATOM 691 N N . GLN A 1 89 ? 12.231 -3.293 -18.513 1.00 94.12 89 GLN A N 1
ATOM 692 C CA . GLN A 1 89 ? 12.744 -3.673 -19.835 1.00 94.12 89 GLN A CA 1
ATOM 693 C C . GLN A 1 89 ? 12.353 -2.646 -20.902 1.00 94.12 89 GLN A C 1
ATOM 695 O O . GLN A 1 89 ? 13.196 -2.211 -21.686 1.00 94.12 89 GLN A O 1
ATOM 700 N N . ASN A 1 90 ? 11.089 -2.223 -20.888 1.00 91.62 90 ASN A N 1
ATOM 701 C CA . ASN A 1 90 ? 10.571 -1.178 -21.761 1.00 91.62 90 ASN A CA 1
ATOM 702 C C . ASN A 1 90 ? 11.320 0.149 -21.545 1.00 91.62 90 ASN A C 1
ATOM 704 O O . ASN A 1 90 ? 11.771 0.776 -22.503 1.00 91.62 90 ASN A O 1
ATOM 708 N N . GLU A 1 91 ? 11.508 0.551 -20.290 1.00 93.19 91 GLU A N 1
ATOM 709 C CA . GLU A 1 91 ? 12.192 1.795 -19.945 1.00 93.19 91 GLU A CA 1
ATOM 710 C C . GLU A 1 91 ? 13.678 1.776 -20.331 1.00 93.19 91 GLU A C 1
ATOM 712 O O . GLU A 1 91 ? 14.195 2.767 -20.848 1.00 93.19 91 GLU A O 1
ATOM 717 N N . LEU A 1 92 ? 14.361 0.639 -20.163 1.00 94.19 92 LEU A N 1
ATOM 718 C CA . LEU A 1 92 ? 15.744 0.474 -20.611 1.00 94.19 92 LEU A CA 1
ATOM 719 C C . LEU A 1 92 ? 15.858 0.650 -22.131 1.00 94.19 92 LEU A C 1
ATOM 721 O O . LEU A 1 92 ? 16.661 1.460 -22.591 1.00 94.19 92 LEU A O 1
ATOM 725 N N . ALA A 1 93 ? 15.003 -0.028 -22.903 1.00 92.56 93 ALA A N 1
ATOM 726 C CA . ALA A 1 93 ? 14.984 0.098 -24.361 1.00 92.56 93 ALA A CA 1
ATOM 727 C C . ALA A 1 93 ? 14.689 1.540 -24.817 1.00 92.56 93 ALA A C 1
ATOM 729 O O . ALA A 1 93 ? 15.269 2.034 -25.790 1.00 92.56 93 ALA A O 1
ATOM 730 N N . ARG A 1 94 ? 13.810 2.252 -24.102 1.00 93.25 94 ARG A N 1
ATOM 731 C CA . ARG A 1 94 ? 13.511 3.664 -24.372 1.00 93.25 94 ARG A CA 1
ATOM 732 C C . ARG A 1 94 ? 14.747 4.547 -24.185 1.00 93.25 94 ARG A C 1
ATOM 734 O O . ARG A 1 94 ? 15.041 5.377 -25.044 1.00 93.25 94 ARG A O 1
ATOM 741 N N . LEU A 1 95 ? 15.477 4.357 -23.087 1.00 94.19 95 LEU A N 1
ATOM 742 C CA . LEU A 1 95 ? 16.678 5.134 -22.776 1.00 94.19 95 LEU A CA 1
ATOM 743 C C . LEU A 1 95 ? 17.823 4.846 -23.755 1.00 94.19 95 LEU A C 1
ATOM 745 O O . LEU A 1 95 ? 18.483 5.781 -24.199 1.00 94.19 95 LEU A O 1
ATOM 749 N N . GLU A 1 96 ? 18.028 3.583 -24.135 1.00 95.06 96 GLU A N 1
ATOM 750 C CA . GLU A 1 96 ? 19.059 3.187 -25.106 1.00 95.06 96 GLU A CA 1
ATOM 751 C C . GLU A 1 96 ? 18.811 3.768 -26.503 1.00 95.06 96 GLU A C 1
ATOM 753 O O . GLU A 1 96 ? 19.753 4.127 -27.209 1.00 95.06 96 GLU A O 1
ATOM 758 N N . THR A 1 97 ? 17.544 3.894 -26.900 1.00 93.00 97 THR A N 1
ATOM 759 C CA . THR A 1 97 ? 17.158 4.455 -28.204 1.00 93.00 97 THR A CA 1
ATOM 760 C C . THR A 1 97 ? 17.060 5.981 -28.207 1.00 93.00 97 THR A C 1
ATOM 762 O O . THR A 1 97 ? 16.931 6.574 -29.276 1.00 93.00 97 THR A O 1
ATOM 765 N N . GLY A 1 98 ? 17.113 6.630 -27.038 1.00 91.62 98 GLY A N 1
ATOM 766 C CA . GLY A 1 98 ? 16.884 8.071 -26.906 1.00 91.62 98 GLY A CA 1
ATOM 767 C C . GLY A 1 98 ? 15.457 8.498 -27.268 1.00 91.62 98 GLY A C 1
ATOM 768 O O . GLY A 1 98 ? 15.234 9.665 -27.586 1.00 91.62 98 GLY A O 1
ATOM 769 N N . THR A 1 99 ? 14.502 7.563 -27.250 1.00 90.88 99 THR A N 1
ATOM 770 C CA . THR A 1 99 ? 13.101 7.834 -27.590 1.00 90.88 99 THR A CA 1
ATOM 771 C C . THR A 1 99 ? 12.437 8.632 -26.466 1.00 90.88 99 THR A C 1
ATOM 773 O O . THR A 1 99 ? 12.606 8.325 -25.277 1.00 90.88 99 THR A O 1
ATOM 776 N N . ASP A 1 100 ? 11.663 9.656 -26.827 1.00 89.31 100 ASP A N 1
ATOM 777 C CA . ASP A 1 100 ? 10.879 10.417 -25.857 1.00 89.31 100 ASP A CA 1
ATOM 778 C C . ASP A 1 100 ? 9.833 9.521 -25.167 1.00 89.31 100 ASP A C 1
ATOM 780 O O . ASP A 1 100 ? 9.338 8.542 -25.731 1.00 89.31 100 ASP A O 1
ATOM 784 N N . VAL A 1 101 ? 9.493 9.841 -23.918 1.00 84.25 101 VAL A N 1
ATOM 785 C CA . VAL A 1 101 ? 8.513 9.074 -23.133 1.00 84.25 101 VAL A CA 1
ATOM 786 C C . VAL A 1 101 ? 7.119 9.065 -23.763 1.00 84.25 101 VAL A C 1
ATOM 788 O O . VAL A 1 101 ? 6.382 8.097 -23.585 1.00 84.25 101 VAL A O 1
ATOM 791 N N . HIS A 1 102 ? 6.762 10.096 -24.527 1.00 83.00 102 HIS A N 1
ATOM 792 C CA . HIS A 1 102 ? 5.459 10.205 -25.178 1.00 83.00 102 HIS A CA 1
ATOM 793 C C . HIS A 1 102 ? 5.354 9.403 -26.479 1.00 83.00 102 HIS A C 1
ATOM 795 O O . HIS A 1 102 ? 4.248 9.038 -26.878 1.00 83.00 102 HIS A O 1
ATOM 801 N N . ASP A 1 103 ? 6.487 9.085 -27.106 1.00 83.19 103 ASP A N 1
ATOM 802 C CA . ASP A 1 103 ? 6.537 8.396 -28.400 1.00 83.19 103 ASP A CA 1
ATOM 803 C C . ASP A 1 103 ? 6.709 6.876 -28.257 1.00 83.19 103 ASP A C 1
ATOM 805 O O . ASP A 1 103 ? 6.602 6.119 -29.230 1.00 83.19 103 ASP A O 1
ATOM 809 N N . MET A 1 104 ? 6.962 6.400 -27.036 1.00 76.00 104 MET A N 1
ATOM 810 C CA . MET A 1 104 ? 7.208 4.991 -26.773 1.00 76.00 104 MET A CA 1
ATOM 811 C C . MET A 1 104 ? 5.906 4.175 -26.757 1.00 76.00 104 MET A C 1
ATOM 813 O O . MET A 1 104 ? 4.983 4.438 -25.987 1.00 76.00 104 MET A O 1
ATOM 817 N N . LYS A 1 105 ? 5.855 3.102 -27.553 1.00 75.88 105 LYS A N 1
ATOM 818 C CA . LYS A 1 105 ? 4.825 2.065 -27.411 1.00 75.88 105 LYS A CA 1
ATOM 819 C C . LYS A 1 105 ? 5.286 1.047 -26.374 1.00 75.88 105 LYS A C 1
ATOM 821 O O . LYS A 1 105 ? 6.227 0.300 -26.632 1.00 75.88 105 LYS A O 1
ATOM 826 N N . MET A 1 106 ? 4.615 1.002 -25.223 1.00 70.88 106 MET A N 1
ATOM 827 C CA . MET A 1 106 ? 4.851 -0.060 -24.246 1.00 70.88 106 MET A CA 1
ATOM 828 C C . MET A 1 106 ? 4.472 -1.409 -24.854 1.00 70.88 106 MET A C 1
ATOM 830 O O . MET A 1 106 ? 3.368 -1.578 -25.379 1.00 70.88 106 MET A O 1
ATOM 834 N N . GLN A 1 107 ? 5.381 -2.377 -24.776 1.00 70.94 107 GLN A N 1
ATOM 835 C CA . GLN A 1 107 ? 5.023 -3.762 -25.041 1.00 70.94 107 GLN A CA 1
ATOM 836 C C . GLN A 1 107 ? 4.118 -4.224 -23.900 1.00 70.94 107 GLN A C 1
ATOM 838 O O . GLN A 1 107 ? 4.503 -4.135 -22.734 1.00 70.94 107 GLN A O 1
ATOM 843 N N . MET A 1 108 ? 2.905 -4.657 -24.236 1.00 64.00 108 MET A N 1
ATOM 844 C CA . MET A 1 108 ? 1.988 -5.271 -23.280 1.00 64.00 108 MET A CA 1
ATOM 845 C C . MET A 1 108 ? 2.430 -6.720 -23.074 1.00 64.00 108 MET A C 1
ATOM 847 O O . MET A 1 108 ? 2.622 -7.446 -24.048 1.00 64.00 108 MET A O 1
ATOM 851 N N . GLY A 1 109 ? 2.624 -7.126 -21.820 1.00 57.84 109 GLY A N 1
ATOM 852 C CA . GLY A 1 109 ? 2.820 -8.535 -21.485 1.00 57.84 109 GLY A CA 1
ATOM 853 C C . GLY A 1 109 ? 1.525 -9.300 -21.742 1.00 57.84 109 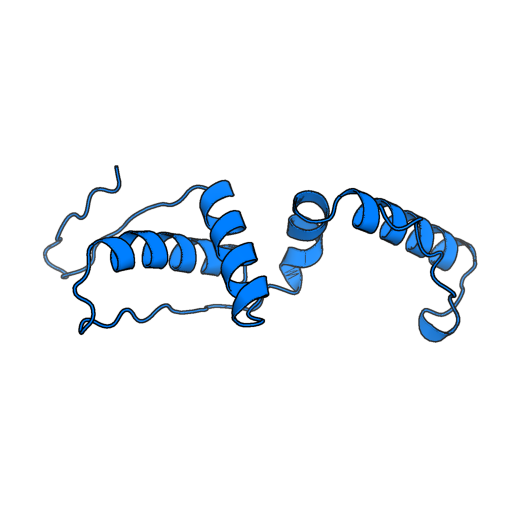GLY A C 1
ATOM 854 O O . GLY A 1 109 ? 0.449 -8.712 -21.628 1.00 57.84 109 GLY A O 1
ATOM 855 N N . GLU A 1 110 ? 1.619 -10.583 -22.099 1.00 56.41 110 GLU A N 1
ATOM 856 C CA . GLU A 1 110 ? 0.441 -11.455 -22.158 1.00 56.41 110 GLU A CA 1
ATOM 857 C C . GLU A 1 110 ? -0.290 -11.406 -20.808 1.00 56.41 110 GLU A C 1
ATOM 859 O O . GLU A 1 110 ? 0.319 -11.602 -19.753 1.00 56.41 110 GLU A O 1
ATOM 864 N N . GLU A 1 111 ? -1.583 -11.071 -20.846 1.00 49.59 111 GLU A N 1
ATOM 865 C CA . GLU A 1 111 ? -2.453 -11.129 -19.673 1.00 49.59 111 GLU A CA 1
ATOM 866 C C . GLU A 1 111 ? -2.502 -12.582 -19.181 1.00 49.59 111 GLU A C 1
ATOM 868 O O . GLU A 1 111 ? -2.846 -13.486 -19.944 1.00 49.59 111 GLU A O 1
ATOM 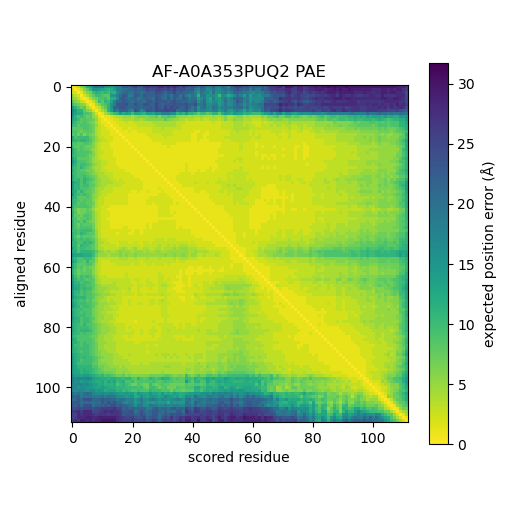873 N N . ALA A 1 112 ? -2.110 -12.797 -17.922 1.00 41.62 112 ALA A N 1
ATOM 874 C CA . ALA A 1 112 ? -2.272 -14.067 -17.219 1.00 41.62 112 ALA A CA 1
ATOM 875 C C . ALA A 1 112 ? -3.667 -14.169 -16.592 1.00 41.62 112 ALA A C 1
ATOM 877 O O . ALA A 1 112 ? -4.137 -13.139 -16.051 1.00 41.62 112 ALA A O 1
#

Secondary structure (DSSP, 8-state):
-------TTS-------HHHHHHHHHHHHHHH---B-HHHHHHHHHHHHHHTTS-TT--------SBGGGGHHHHHHHH-HHHHHHHHHHHHHHHHHT--TTT--PPPPPP-

Foldseek 3Di:
DFDFDQDPVRDGDGWDDLVLLLVLQVVCCVPPVARAASVQSRQSSVVVVVVVVDDPPDDDDGDRVDGNPVVCVVNCCVPPVPVVVQVVVQVVVCVVVVHDPVPGDRDDDPDD

Sequence (112 aa):
MAQWRKNETKRCYTYTFVGEALDALQLFAQNEGLLFALESAHAAAAALTIAKTMKANEVVVVNMSGRGDKDLFISAPVFRADQWKLFLQNELARLETGTDVHDMKMQMGEEA

pLDDT: mean 88.57, std 15.21, range [37.06, 98.31]

Radius of gyration: 19.25 Å; Cα contacts (8 Å, |Δi|>4): 97; chains: 1; bounding box: 39×26×61 Å

Mean predicted aligned error: 6.72 Å

Nearest PDB structures (foldseek):
  6uap-assembly2_D  TM=9.696E-01  e=4.942E-04  Mycobacterium tuberculosis H37Rv
  1x1q-assembly1_A  TM=9.411E-01  e=3.776E-04  Thermus thermophilus HB8
  1x1q-assembly1_B  TM=9.548E-01  e=1.108E-03  Thermus thermophilus HB8
  2rhg-assembly1_B-2  TM=7.320E-01  e=6.469E-04  Salmonella enterica subsp. enterica serovar Typhimurium
  4gx2-assembly1_B  TM=2.795E-01  e=4.668E+00  Geobacter sulfurreducens PCA